Protein AF-A0A7W0RYK3-F1 (afdb_monomer)

Radius of gyration: 14.9 Å; Cα contacts (8 Å, |Δi|>4): 61; chains: 1; bounding box: 38×18×36 Å

Foldseek 3Di:
DAAEEEAEEAQQVQDDCVPPVNVVVPDHNVNVVVVVVVVQV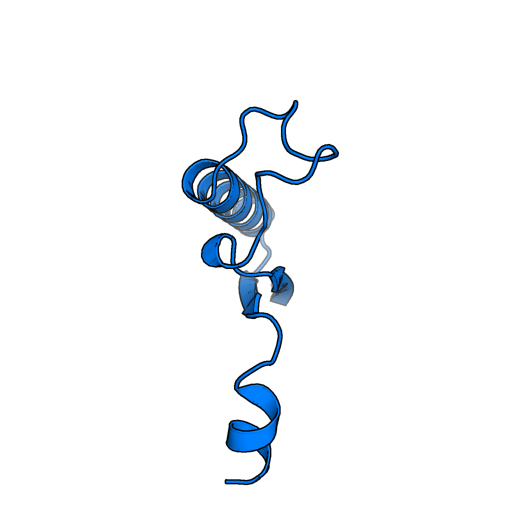VCVVVRHNYDYDHDHPCPCVVVVVVD

pLDDT: mean 92.49, std 6.71, range [60.69, 98.38]

Sequence (67 aa):
MTKTLLLVGLDPGVVDFSDPALAASNLDAAKLQAGLDAAEAELKALGYDASWVLTDRGETAEATVRA

Mean predicted aligned error: 4.21 Å

Structure (mmCIF, N/CA/C/O backbone):
data_AF-A0A7W0RYK3-F1
#
_entry.id   AF-A0A7W0RYK3-F1
#
loop_
_atom_site.group_PDB
_atom_site.id
_atom_site.type_symbol
_atom_site.label_atom_id
_atom_site.label_alt_id
_atom_site.label_comp_id
_atom_site.label_asym_id
_atom_site.label_entity_id
_atom_site.label_seq_id
_atom_site.pdbx_PDB_ins_code
_atom_site.Cartn_x
_atom_site.Cartn_y
_atom_site.Cartn_z
_atom_site.occupancy
_atom_site.B_iso_or_equiv
_atom_site.auth_seq_id
_atom_site.auth_comp_id
_atom_site.auth_asym_id
_atom_site.auth_atom_id
_atom_site.pdbx_PDB_model_num
ATOM 1 N N . MET A 1 1 ? -18.372 7.590 16.172 1.00 72.56 1 MET A N 1
ATOM 2 C CA . MET A 1 1 ? -18.468 7.215 14.746 1.00 72.56 1 MET A CA 1
ATOM 3 C C . MET A 1 1 ? -17.046 7.050 14.240 1.00 72.56 1 MET A C 1
ATOM 5 O O . MET A 1 1 ? -16.319 8.035 14.235 1.00 72.56 1 MET A O 1
ATOM 9 N N . THR A 1 2 ? -16.636 5.830 13.907 1.00 88.00 2 THR A N 1
ATOM 10 C CA . THR A 1 2 ? -15.338 5.555 13.268 1.00 88.00 2 THR A CA 1
ATOM 11 C C . THR A 1 2 ? -15.424 5.950 11.796 1.00 88.00 2 THR A C 1
ATOM 13 O O . THR A 1 2 ? -16.451 5.704 11.166 1.00 88.00 2 THR A O 1
ATOM 16 N N . LYS A 1 3 ? -14.395 6.612 11.253 1.00 96.50 3 LYS A N 1
ATOM 17 C CA . LYS A 1 3 ? -14.342 6.972 9.827 1.00 96.50 3 LYS A CA 1
ATOM 18 C C . LYS A 1 3 ? -13.596 5.879 9.065 1.00 96.50 3 LYS A C 1
ATOM 20 O O . LYS A 1 3 ? -12.477 5.539 9.446 1.00 96.50 3 LYS A O 1
ATOM 25 N N . THR A 1 4 ? -14.202 5.377 7.997 1.00 97.81 4 THR A N 1
ATOM 26 C CA . THR A 1 4 ? -13.563 4.424 7.083 1.00 97.81 4 THR A CA 1
ATOM 27 C C . THR A 1 4 ? -12.636 5.162 6.122 1.00 97.81 4 THR A C 1
ATOM 29 O O . THR A 1 4 ? -13.021 6.190 5.559 1.00 97.81 4 THR A O 1
ATOM 32 N N . LEU A 1 5 ? -11.418 4.649 5.951 1.00 97.62 5 LEU A N 1
ATOM 33 C CA . LEU A 1 5 ? -10.413 5.154 5.022 1.00 97.62 5 LEU A CA 1
ATOM 34 C C . LEU A 1 5 ? -10.004 4.036 4.061 1.00 97.62 5 LEU A C 1
ATOM 36 O O . LEU A 1 5 ? -9.551 2.976 4.486 1.00 97.62 5 LEU A O 1
ATOM 40 N N . LEU A 1 6 ? -10.133 4.304 2.765 1.00 97.62 6 LEU A N 1
ATOM 41 C CA . LEU A 1 6 ? -9.611 3.438 1.716 1.00 97.62 6 LEU A CA 1
ATOM 42 C C . LEU A 1 6 ? -8.357 4.084 1.136 1.00 97.62 6 LEU A C 1
ATOM 44 O O . LEU A 1 6 ? -8.429 5.173 0.562 1.00 97.62 6 LEU A O 1
ATOM 48 N N . LEU A 1 7 ? -7.216 3.429 1.309 1.00 96.62 7 LEU A N 1
ATOM 49 C CA . LEU A 1 7 ? -5.948 3.857 0.736 1.00 96.62 7 LEU A CA 1
ATOM 50 C C . LEU A 1 7 ? -5.759 3.119 -0.587 1.00 96.62 7 LEU A 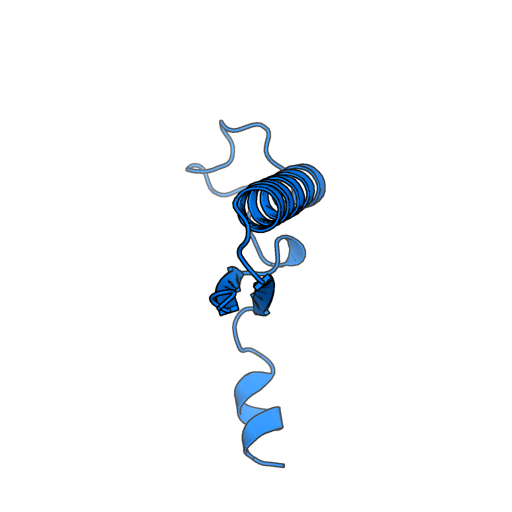C 1
ATOM 52 O O . LEU A 1 7 ? -5.778 1.893 -0.617 1.00 96.62 7 LEU A O 1
ATOM 56 N N . VAL A 1 8 ? -5.601 3.854 -1.684 1.00 95.38 8 VAL A N 1
ATOM 57 C CA . VAL A 1 8 ? -5.426 3.267 -3.019 1.00 95.38 8 VAL A CA 1
ATOM 58 C C . VAL A 1 8 ? -3.991 3.498 -3.467 1.00 95.38 8 VAL A C 1
ATOM 60 O O . VAL A 1 8 ? -3.509 4.631 -3.441 1.00 95.38 8 VAL A O 1
ATOM 63 N N . GLY A 1 9 ? -3.312 2.428 -3.867 1.00 93.81 9 GLY A N 1
ATOM 64 C CA . GLY A 1 9 ? -1.914 2.469 -4.284 1.00 93.81 9 GLY A CA 1
ATOM 65 C C . GLY A 1 9 ? -1.566 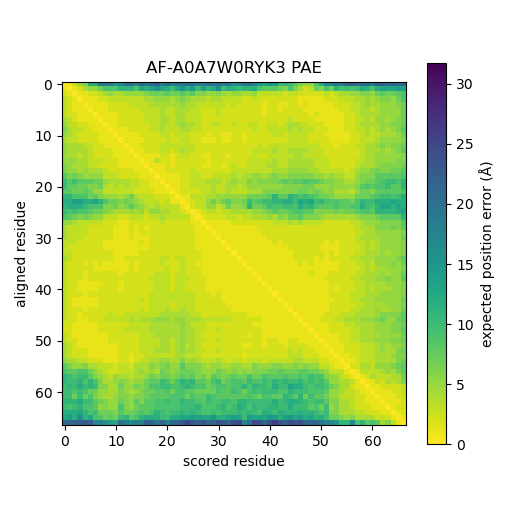1.357 -5.265 1.00 93.81 9 GLY A C 1
ATOM 66 O O . GLY A 1 9 ? -2.417 0.549 -5.637 1.00 93.81 9 GLY A O 1
ATOM 67 N N . LEU A 1 10 ? -0.304 1.327 -5.686 1.00 93.94 10 LEU A N 1
ATOM 68 C CA . LEU A 1 10 ? 0.245 0.232 -6.482 1.00 93.94 10 LEU A CA 1
ATOM 69 C C . LEU A 1 10 ? 0.724 -0.899 -5.572 1.00 93.94 10 LEU A C 1
ATOM 71 O O . LEU A 1 10 ? 1.293 -0.643 -4.511 1.00 93.94 10 LEU A O 1
ATOM 75 N N . ASP A 1 11 ? 0.533 -2.134 -6.021 1.00 94.50 11 ASP A N 1
ATOM 76 C CA . ASP A 1 11 ? 1.142 -3.313 -5.417 1.00 94.50 11 ASP A CA 1
ATOM 77 C C . ASP A 1 11 ? 2.679 -3.180 -5.446 1.00 94.50 11 ASP A C 1
ATOM 79 O O . ASP A 1 11 ? 3.256 -2.916 -6.510 1.00 94.50 11 ASP A O 1
ATOM 83 N N . PRO A 1 12 ? 3.379 -3.358 -4.310 1.00 95.62 12 PRO A N 1
ATOM 84 C CA . PRO A 1 12 ? 4.838 -3.323 -4.267 1.00 95.62 12 PRO A CA 1
ATOM 85 C C . PRO A 1 12 ? 5.528 -4.259 -5.267 1.00 95.62 12 PRO A C 1
ATOM 87 O O .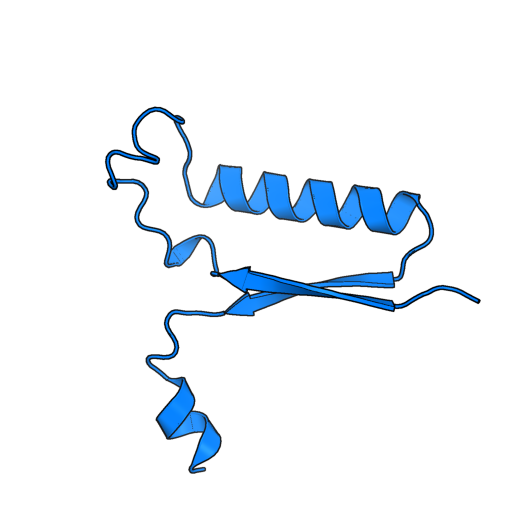 PRO A 1 12 ? 6.637 -3.964 -5.707 1.00 95.62 12 PRO A O 1
ATOM 90 N N . GLY A 1 13 ? 4.889 -5.364 -5.651 1.00 94.50 13 GLY A N 1
ATOM 91 C CA . GLY A 1 13 ? 5.386 -6.321 -6.634 1.00 94.50 13 GLY A CA 1
ATOM 92 C C . GLY A 1 13 ? 5.445 -5.793 -8.070 1.00 94.50 13 GLY A C 1
ATOM 93 O O . GLY A 1 13 ? 6.183 -6.357 -8.875 1.00 94.50 13 GLY A O 1
ATOM 94 N N . VAL A 1 14 ? 4.726 -4.711 -8.405 1.00 93.88 14 VAL A N 1
ATOM 95 C CA . VAL A 1 14 ? 4.751 -4.095 -9.753 1.00 93.88 14 VAL A CA 1
ATOM 96 C C . VAL A 1 14 ? 5.603 -2.820 -9.836 1.00 93.88 14 VAL A C 1
ATOM 98 O O . VAL A 1 14 ? 5.685 -2.180 -10.898 1.00 93.88 14 VAL A O 1
ATOM 101 N N . VAL A 1 15 ? 6.230 -2.431 -8.722 1.00 92.69 15 VAL A N 1
ATOM 102 C CA . VAL A 1 15 ? 7.129 -1.275 -8.630 1.00 92.69 15 VAL A CA 1
ATOM 103 C C . VAL A 1 15 ? 8.496 -1.629 -9.217 1.00 92.69 15 VAL A C 1
ATOM 105 O O . VAL A 1 15 ? 9.077 -2.666 -8.906 1.00 92.69 15 VAL A O 1
ATOM 108 N N . ASP A 1 16 ? 9.031 -0.740 -10.054 1.00 92.69 16 ASP A N 1
ATOM 109 C CA . ASP A 1 16 ? 10.381 -0.881 -10.600 1.00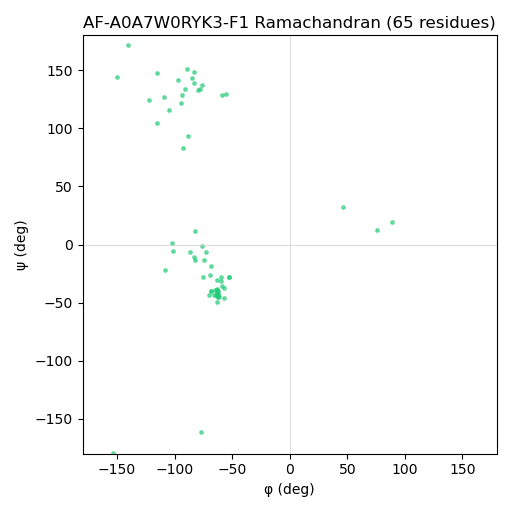 92.69 16 ASP A CA 1
ATOM 110 C C . ASP A 1 16 ? 11.411 -0.240 -9.659 1.00 92.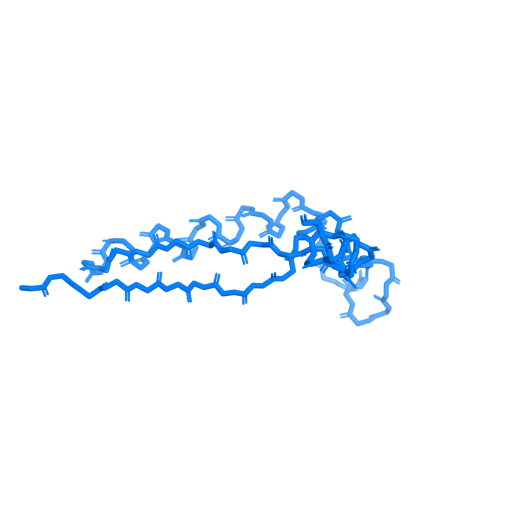69 16 ASP A C 1
ATOM 112 O O . ASP A 1 16 ? 11.693 0.954 -9.733 1.00 92.69 16 ASP A O 1
ATOM 116 N N . PHE A 1 17 ? 11.985 -1.041 -8.762 1.00 92.75 17 PHE A N 1
ATOM 117 C CA . PHE A 1 17 ? 13.026 -0.581 -7.834 1.00 92.75 17 PHE A CA 1
ATOM 118 C C . PHE A 1 17 ? 14.388 -0.335 -8.499 1.00 92.75 17 PHE A C 1
ATOM 120 O O . PHE A 1 17 ? 15.302 0.159 -7.840 1.00 92.75 17 PHE A O 1
ATOM 127 N N . SER A 1 18 ? 14.544 -0.672 -9.784 1.00 92.06 18 SER A N 1
ATOM 128 C CA . SER A 1 18 ? 15.744 -0.327 -10.550 1.00 92.06 18 SER A CA 1
ATOM 129 C C . SER A 1 18 ? 15.705 1.098 -11.108 1.00 92.06 18 SER A C 1
ATOM 131 O O . SER A 1 18 ? 16.742 1.602 -11.547 1.00 92.06 18 SER A O 1
ATOM 133 N N . ASP A 1 19 ? 14.545 1.768 -11.046 1.00 92.00 19 ASP A N 1
ATOM 134 C CA . ASP A 1 19 ? 14.404 3.164 -11.445 1.00 92.00 19 ASP A CA 1
ATOM 135 C C . ASP A 1 19 ? 15.411 4.038 -10.668 1.00 92.00 19 ASP A C 1
ATOM 137 O O . ASP A 1 19 ? 15.474 3.949 -9.436 1.00 92.00 19 ASP A O 1
ATOM 141 N N . PRO A 1 20 ? 16.200 4.901 -11.339 1.00 91.12 20 PRO A N 1
ATOM 142 C CA . PRO A 1 20 ? 17.184 5.758 -10.679 1.00 91.12 20 PRO A CA 1
ATOM 143 C C . PRO A 1 20 ? 16.625 6.605 -9.526 1.00 91.12 20 PRO A C 1
ATOM 145 O O . PRO A 1 20 ? 17.368 6.925 -8.596 1.00 91.12 20 PRO A O 1
ATOM 148 N N . ALA A 1 21 ? 15.336 6.957 -9.557 1.00 88.88 21 ALA A N 1
ATOM 149 C CA . ALA A 1 21 ? 14.669 7.692 -8.488 1.00 88.88 21 ALA A CA 1
ATOM 150 C C . ALA A 1 21 ? 14.498 6.867 -7.199 1.00 88.88 21 ALA A C 1
ATOM 152 O O . ALA A 1 21 ? 14.431 7.445 -6.114 1.00 88.88 21 ALA A O 1
ATOM 153 N N . LEU A 1 22 ? 14.447 5.535 -7.304 1.00 88.44 22 LEU A N 1
ATOM 154 C CA . LEU A 1 22 ? 14.266 4.596 -6.187 1.00 88.44 22 LEU A CA 1
ATOM 155 C C . LEU A 1 22 ? 15.539 3.806 -5.853 1.00 88.44 22 LEU A C 1
ATOM 157 O O . LEU A 1 22 ? 15.707 3.339 -4.726 1.00 88.44 22 LEU A O 1
ATOM 161 N N . ALA A 1 23 ? 16.471 3.688 -6.799 1.00 86.62 23 ALA A N 1
ATOM 162 C CA . ALA A 1 23 ? 17.694 2.904 -6.644 1.00 86.62 23 ALA A CA 1
ATOM 163 C C . ALA A 1 23 ? 18.572 3.384 -5.471 1.00 86.62 23 ALA A C 1
ATOM 165 O O . ALA A 1 23 ? 19.237 2.583 -4.813 1.00 86.62 23 ALA A O 1
ATOM 166 N N . ALA A 1 24 ? 18.547 4.685 -5.157 1.00 86.75 24 ALA A N 1
ATOM 167 C CA . ALA A 1 24 ? 19.276 5.254 -4.019 1.00 86.75 24 ALA A CA 1
ATOM 168 C C . ALA A 1 24 ? 18.633 4.939 -2.651 1.00 86.75 24 ALA A C 1
ATOM 170 O O . ALA A 1 24 ? 19.260 5.153 -1.613 1.00 86.75 24 ALA A O 1
ATOM 171 N N . SER A 1 25 ? 17.391 4.446 -2.627 1.00 83.12 25 SER A N 1
ATOM 172 C CA . SER A 1 25 ? 16.576 4.299 -1.415 1.00 83.12 25 SER A CA 1
ATOM 173 C C . SER A 1 25 ? 16.802 2.985 -0.658 1.00 83.12 25 SER A C 1
ATOM 175 O O . SER A 1 25 ? 16.224 2.809 0.413 1.00 83.12 25 SER A O 1
ATOM 177 N N . ASN A 1 26 ? 17.592 2.043 -1.199 1.00 86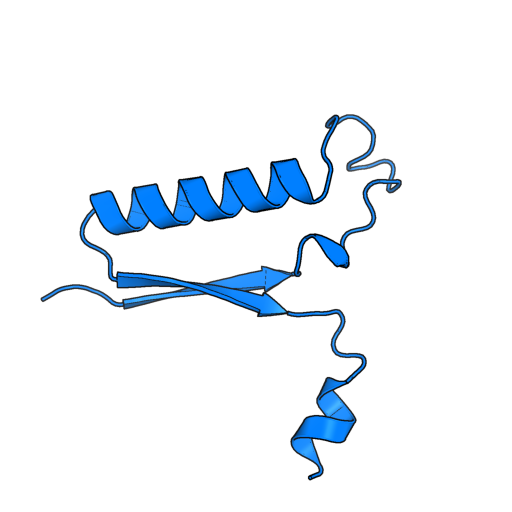.56 26 ASN A N 1
ATOM 178 C CA . ASN A 1 26 ? 17.701 0.659 -0.696 1.00 86.56 26 ASN A CA 1
ATOM 179 C C . ASN A 1 26 ? 16.319 0.022 -0.410 1.00 86.56 26 ASN A C 1
ATOM 181 O O . ASN A 1 26 ? 16.158 -0.765 0.532 1.00 86.56 26 ASN A O 1
ATOM 185 N N . LEU A 1 27 ? 15.310 0.415 -1.193 1.00 92.56 27 LEU A N 1
ATOM 186 C CA . LEU A 1 27 ? 13.958 -0.115 -1.111 1.00 92.56 27 LEU A CA 1
ATOM 187 C C . LEU A 1 27 ? 13.871 -1.417 -1.904 1.00 92.56 27 LEU A C 1
ATOM 189 O O . LEU A 1 27 ? 14.521 -1.590 -2.930 1.00 92.56 27 LEU A O 1
ATOM 193 N N . ASP A 1 28 ? 13.017 -2.306 -1.427 1.00 95.19 28 ASP A N 1
ATOM 194 C CA . ASP A 1 28 ? 12.556 -3.484 -2.144 1.00 95.19 28 ASP A CA 1
ATOM 195 C C . ASP A 1 28 ? 11.061 -3.667 -1.843 1.00 95.19 28 ASP A C 1
ATOM 197 O O . ASP A 1 28 ? 10.497 -2.964 -0.993 1.00 95.19 28 ASP A O 1
ATOM 201 N N . ALA A 1 29 ? 10.411 -4.601 -2.539 1.00 95.94 29 ALA A N 1
ATOM 202 C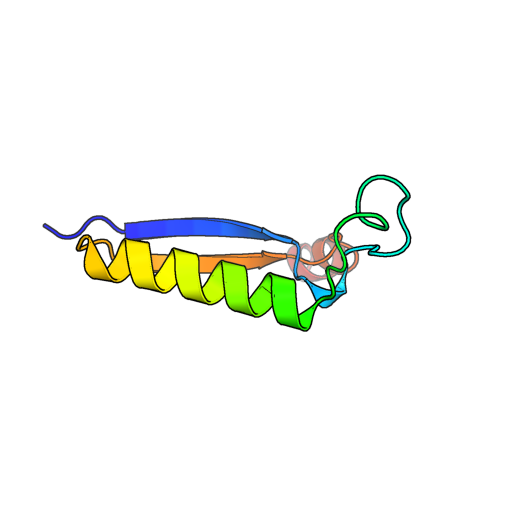 CA . ALA A 1 29 ? 8.979 -4.845 -2.381 1.00 95.94 29 ALA A CA 1
ATOM 203 C C . ALA A 1 29 ? 8.595 -5.178 -0.929 1.00 95.94 29 ALA A C 1
ATOM 205 O O . ALA A 1 29 ? 7.565 -4.714 -0.445 1.00 95.94 29 ALA A O 1
ATOM 206 N N . ALA A 1 30 ? 9.437 -5.928 -0.209 1.00 96.75 30 ALA A N 1
ATOM 207 C CA . ALA A 1 30 ? 9.163 -6.331 1.168 1.00 96.75 30 ALA A CA 1
ATOM 208 C C . ALA A 1 30 ? 9.249 -5.144 2.139 1.00 96.75 30 ALA A C 1
ATOM 210 O O . ALA A 1 30 ? 8.377 -4.980 2.991 1.00 96.75 30 ALA A O 1
ATOM 211 N N . LYS A 1 31 ? 10.263 -4.284 1.996 1.00 96.25 31 LYS A N 1
ATOM 212 C CA . LYS A 1 31 ? 10.389 -3.051 2.788 1.00 96.25 31 LYS A CA 1
ATOM 213 C C . LYS A 1 31 ? 9.265 -2.070 2.490 1.00 96.25 31 LYS A C 1
ATOM 215 O O . LYS A 1 31 ? 8.771 -1.429 3.415 1.00 96.25 31 LYS A O 1
ATOM 220 N N . LEU A 1 32 ? 8.861 -1.956 1.223 1.00 96.06 32 LEU A N 1
ATOM 221 C CA . LEU A 1 32 ? 7.729 -1.118 0.848 1.00 96.06 32 LEU A CA 1
ATOM 222 C C . LEU A 1 32 ? 6.442 -1.639 1.493 1.00 96.06 32 LEU A C 1
ATOM 224 O O . LEU A 1 32 ? 5.769 -0.866 2.168 1.00 96.06 32 LEU A O 1
ATOM 228 N N . GLN A 1 33 ? 6.154 -2.940 1.377 1.00 97.69 33 GLN A N 1
ATOM 229 C CA . GLN A 1 33 ? 4.984 -3.554 2.010 1.00 97.69 33 GLN A CA 1
ATOM 230 C C . GLN A 1 33 ? 4.978 -3.336 3.528 1.00 97.69 33 GLN A C 1
ATOM 232 O O . GLN A 1 33 ? 3.976 -2.885 4.074 1.00 97.69 33 GLN A O 1
ATOM 237 N N . ALA A 1 34 ? 6.113 -3.547 4.201 1.00 97.81 34 ALA A N 1
ATOM 238 C CA . ALA A 1 34 ? 6.225 -3.308 5.639 1.00 97.81 34 ALA A CA 1
ATOM 239 C C . ALA A 1 34 ? 5.918 -1.847 6.027 1.00 97.81 34 ALA A C 1
ATOM 241 O O . ALA A 1 34 ? 5.321 -1.596 7.073 1.00 97.81 34 ALA A O 1
ATOM 242 N N . GLY A 1 35 ? 6.296 -0.879 5.186 1.00 96.25 35 GLY A N 1
ATOM 243 C CA . GLY A 1 35 ? 5.946 0.530 5.377 1.00 96.25 35 GLY A CA 1
ATOM 244 C C . GLY A 1 35 ? 4.450 0.812 5.197 1.00 96.25 35 GLY A C 1
ATOM 245 O O . GLY A 1 35 ? 3.876 1.569 5.980 1.00 96.25 35 GLY A O 1
ATOM 246 N N . LEU A 1 36 ? 3.807 0.183 4.206 1.00 97.69 36 LEU A N 1
ATOM 247 C CA . LEU A 1 36 ? 2.358 0.290 3.986 1.00 97.69 36 LEU A CA 1
ATOM 248 C C . LEU A 1 36 ? 1.569 -0.293 5.168 1.00 97.69 36 LEU A C 1
ATOM 250 O O . LEU A 1 36 ? 0.630 0.348 5.648 1.00 97.69 36 LEU A O 1
ATOM 254 N N . ASP A 1 37 ? 1.993 -1.454 5.672 1.00 98.06 37 ASP A N 1
ATOM 255 C CA . ASP A 1 37 ? 1.389 -2.125 6.827 1.00 98.06 37 ASP A CA 1
ATOM 256 C C . ASP A 1 37 ? 1.526 -1.273 8.098 1.00 98.06 37 ASP A C 1
ATOM 258 O O . ASP A 1 37 ? 0.570 -1.121 8.863 1.00 98.06 37 ASP A O 1
ATOM 262 N N . ALA A 1 38 ? 2.702 -0.669 8.311 1.00 98.25 38 ALA A N 1
ATOM 263 C CA . ALA A 1 38 ? 2.942 0.230 9.436 1.00 98.25 38 ALA A CA 1
ATOM 264 C C . ALA A 1 38 ? 2.040 1.473 9.372 1.00 98.25 38 ALA A C 1
ATOM 266 O O . ALA A 1 38 ? 1.401 1.817 10.366 1.00 98.25 38 ALA A O 1
ATOM 267 N N . ALA A 1 39 ? 1.918 2.103 8.200 1.00 97.00 39 ALA A N 1
ATOM 268 C CA . ALA A 1 39 ? 1.041 3.257 8.010 1.00 97.00 39 ALA A CA 1
ATOM 269 C C . ALA A 1 39 ? -0.445 2.908 8.228 1.00 97.00 39 ALA A C 1
ATOM 271 O O . ALA A 1 39 ? -1.184 3.681 8.842 1.00 97.00 39 ALA A O 1
ATOM 272 N N . GLU A 1 40 ? -0.895 1.733 7.773 1.00 98.19 40 GLU A N 1
ATOM 273 C CA . GLU A 1 40 ? -2.257 1.254 8.041 1.00 98.19 40 GLU A CA 1
ATOM 274 C C . GLU A 1 40 ? -2.488 1.045 9.545 1.00 98.19 40 GLU A C 1
ATOM 276 O O . GLU A 1 40 ? -3.512 1.473 10.087 1.00 98.19 40 GLU A O 1
ATOM 281 N N . ALA A 1 41 ? -1.526 0.429 10.239 1.00 98.31 41 ALA A N 1
ATOM 282 C CA . ALA A 1 41 ? -1.590 0.214 11.680 1.00 98.31 41 ALA A CA 1
ATOM 283 C C . ALA A 1 41 ? -1.631 1.536 12.465 1.00 98.31 41 ALA A C 1
ATOM 285 O O . ALA A 1 41 ? -2.409 1.657 13.413 1.00 98.31 41 ALA A O 1
ATOM 286 N N . GLU A 1 42 ? -0.858 2.545 12.054 1.00 98.38 42 GLU A N 1
ATOM 287 C CA . GLU A 1 42 ? -0.894 3.886 12.647 1.00 98.38 42 GLU A CA 1
ATOM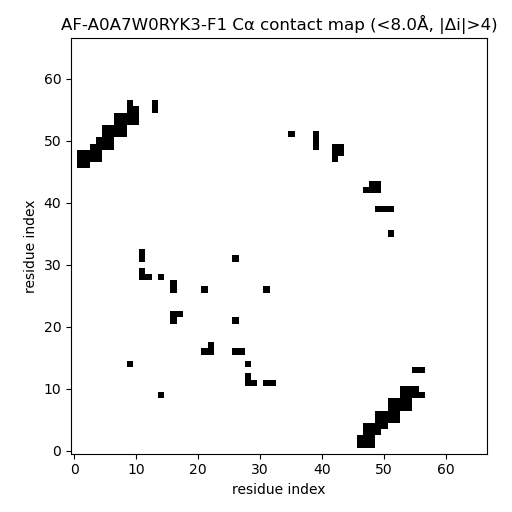 288 C C . GLU A 1 42 ? -2.272 4.543 12.490 1.00 98.38 42 GLU A C 1
ATOM 290 O O . GLU A 1 42 ? -2.828 5.067 13.458 1.00 98.38 42 GLU A O 1
ATOM 295 N N . LEU A 1 43 ? -2.883 4.459 11.304 1.00 98.00 43 LEU A N 1
ATOM 296 C CA . LEU A 1 43 ? -4.238 4.975 11.080 1.00 98.00 43 LEU A CA 1
ATOM 297 C C . LEU A 1 43 ? -5.277 4.242 11.937 1.00 98.00 43 LEU A C 1
ATOM 299 O O . LEU A 1 43 ? -6.154 4.876 12.531 1.00 98.00 43 LEU A O 1
ATOM 303 N N . LYS A 1 44 ? -5.157 2.918 12.064 1.00 97.88 44 LYS A N 1
ATOM 304 C CA . LYS A 1 44 ? -6.019 2.127 12.952 1.00 97.88 44 LYS A CA 1
ATOM 305 C C . LYS A 1 44 ? -5.854 2.534 14.416 1.00 97.88 44 LYS A C 1
ATOM 307 O O . LYS A 1 44 ? -6.852 2.694 15.118 1.00 97.88 44 LYS A O 1
ATOM 312 N N . ALA A 1 45 ? -4.625 2.784 14.865 1.00 98.12 45 ALA A N 1
ATOM 313 C CA . ALA A 1 45 ? -4.344 3.264 16.219 1.00 98.12 45 ALA A CA 1
ATOM 314 C C . ALA A 1 45 ? -4.943 4.656 16.495 1.00 98.12 45 ALA A C 1
ATOM 316 O O . ALA A 1 45 ? -5.352 4.939 17.621 1.00 98.12 45 ALA A O 1
ATOM 317 N N . LEU A 1 46 ? -5.065 5.503 15.468 1.00 97.69 46 LEU A N 1
ATOM 318 C CA . LEU A 1 46 ? -5.748 6.802 15.543 1.00 97.69 46 LEU A CA 1
ATOM 319 C C . LEU A 1 46 ? -7.286 6.696 15.542 1.00 97.69 46 LEU A C 1
ATOM 321 O O . LEU A 1 46 ? -7.971 7.715 15.650 1.00 97.69 46 LEU A O 1
ATOM 325 N N . GLY A 1 47 ? -7.841 5.486 15.445 1.00 97.94 47 GLY A N 1
ATOM 326 C CA . GLY A 1 47 ? -9.280 5.236 15.487 1.00 97.94 47 GLY A CA 1
ATOM 327 C C . GLY A 1 47 ? -9.971 5.296 14.126 1.00 97.94 47 GLY A C 1
ATOM 328 O O . GLY A 1 47 ? -11.189 5.474 14.087 1.00 97.94 47 GLY A O 1
ATOM 329 N N . TYR A 1 48 ? -9.227 5.162 13.024 1.00 98.38 48 TYR A N 1
ATOM 330 C CA . TYR A 1 48 ? -9.790 4.963 11.687 1.00 98.38 48 TYR A CA 1
ATOM 331 C C . TYR A 1 48 ? -9.996 3.477 11.382 1.00 98.38 48 TYR A C 1
ATOM 333 O O . TYR A 1 48 ? -9.252 2.621 11.850 1.00 98.38 48 TYR A O 1
ATOM 341 N N . ASP A 1 49 ? -10.979 3.177 10.538 1.00 97.75 49 ASP A N 1
ATOM 342 C CA . ASP A 1 49 ? -11.097 1.870 9.888 1.00 97.75 49 ASP A CA 1
ATOM 343 C C . ASP A 1 49 ? -10.390 1.952 8.530 1.00 97.75 49 ASP A C 1
ATOM 345 O O . ASP A 1 49 ? -10.995 2.316 7.521 1.00 97.75 49 ASP A O 1
ATOM 349 N N . ALA A 1 50 ? -9.067 1.781 8.552 1.00 98.19 50 ALA A N 1
ATOM 350 C CA . ALA A 1 50 ? -8.199 1.951 7.390 1.00 98.19 50 ALA A CA 1
ATOM 351 C C . ALA A 1 50 ? -7.894 0.614 6.704 1.00 98.19 50 ALA A C 1
ATOM 353 O O . ALA A 1 50 ? -7.675 -0.393 7.375 1.00 98.19 50 ALA A O 1
ATOM 354 N N . SER A 1 51 ? -7.841 0.618 5.374 1.00 97.81 51 SER A N 1
ATOM 355 C CA . SER A 1 51 ? -7.414 -0.537 4.579 1.00 97.81 51 SER A CA 1
ATOM 356 C C . SER A 1 51 ? -6.759 -0.105 3.272 1.00 97.81 51 SER A C 1
ATOM 358 O O . SER A 1 51 ? -7.177 0.886 2.661 1.00 97.81 51 SER A O 1
ATOM 360 N N . TRP A 1 52 ? -5.749 -0.856 2.841 1.00 97.62 52 TRP A N 1
ATOM 361 C CA . TRP A 1 52 ? -5.173 -0.724 1.507 1.00 97.62 52 TRP A CA 1
ATOM 362 C C . TRP A 1 52 ? -5.957 -1.503 0.447 1.00 97.62 52 TRP A C 1
ATOM 364 O O . TRP A 1 52 ? -6.333 -2.658 0.634 1.00 97.62 52 TRP A O 1
ATOM 374 N N . VAL A 1 53 ? -6.124 -0.875 -0.715 1.00 95.31 53 VAL A N 1
ATOM 375 C CA . VAL A 1 53 ? -6.434 -1.523 -1.989 1.00 95.31 53 VAL A CA 1
ATOM 376 C C . VAL A 1 53 ? -5.244 -1.291 -2.902 1.00 95.31 53 VAL A C 1
ATOM 378 O O . VAL A 1 53 ? -5.017 -0.184 -3.399 1.00 95.31 53 VAL A O 1
ATOM 381 N N . LEU A 1 54 ? -4.464 -2.351 -3.077 1.00 94.94 54 LEU A N 1
ATOM 382 C CA . LEU A 1 54 ? -3.301 -2.355 -3.946 1.00 94.94 54 LEU A CA 1
ATOM 383 C C . LEU A 1 54 ? -3.718 -2.808 -5.341 1.00 94.94 54 LEU A C 1
ATOM 385 O O . LEU A 1 54 ? -4.478 -3.762 -5.503 1.00 94.94 54 LEU A O 1
ATOM 389 N N . THR A 1 55 ? -3.246 -2.074 -6.338 1.00 92.12 55 THR A N 1
ATOM 390 C CA . THR A 1 55 ? -3.574 -2.274 -7.749 1.00 92.12 55 THR A CA 1
ATOM 391 C C . THR A 1 55 ? -2.331 -2.685 -8.525 1.00 92.12 55 THR A C 1
ATOM 393 O O . THR A 1 55 ? -1.217 -2.279 -8.195 1.00 92.12 55 THR A O 1
ATOM 396 N N . ASP A 1 56 ? -2.513 -3.500 -9.558 1.00 89.56 56 ASP A N 1
ATOM 397 C CA . ASP A 1 56 ? -1.471 -3.757 -10.548 1.00 89.56 56 ASP A CA 1
ATOM 398 C C . ASP A 1 56 ? -1.366 -2.566 -11.529 1.00 89.56 56 ASP A C 1
ATOM 400 O O . ASP A 1 56 ? -1.836 -1.458 -11.263 1.00 89.56 56 ASP A O 1
ATOM 404 N N . ARG A 1 57 ? -0.751 -2.773 -12.699 1.00 87.56 57 ARG A N 1
ATOM 405 C CA . ARG A 1 57 ? -0.690 -1.754 -13.765 1.00 87.56 57 ARG A CA 1
ATOM 406 C C . ARG A 1 57 ? -1.950 -1.696 -14.642 1.00 87.56 57 ARG A C 1
ATOM 408 O O . ARG A 1 57 ? -1.938 -1.056 -15.690 1.00 87.56 57 ARG A O 1
ATOM 415 N N . GLY A 1 58 ? -3.032 -2.355 -14.233 1.00 85.56 58 GLY A N 1
ATOM 416 C CA . GLY A 1 58 ? -4.297 -2.414 -14.957 1.00 85.56 58 GLY A CA 1
ATOM 417 C C . GLY A 1 58 ? -4.285 -3.348 -16.168 1.00 85.56 58 GLY A C 1
ATOM 418 O O . GLY A 1 58 ? -5.220 -3.316 -16.964 1.00 85.56 58 GLY A O 1
ATOM 419 N N . GLU A 1 59 ? -3.263 -4.195 -16.312 1.00 84.56 59 GLU A N 1
ATOM 420 C CA . GLU A 1 59 ? -3.097 -5.116 -17.448 1.00 84.56 59 GLU A CA 1
ATOM 421 C C . GLU A 1 59 ? -4.269 -6.105 -17.567 1.00 84.56 59 GLU A C 1
ATOM 423 O O . GLU A 1 59 ? -4.622 -6.534 -18.664 1.00 84.56 59 GLU A O 1
ATOM 428 N N . THR A 1 60 ? -4.924 -6.418 -16.444 1.00 81.69 60 THR A N 1
ATOM 429 C CA . THR A 1 60 ? -6.093 -7.310 -16.372 1.00 81.69 60 THR A CA 1
ATOM 430 C C . THR A 1 60 ? -7.431 -6.570 -16.245 1.00 81.69 60 THR A C 1
ATOM 432 O O . THR A 1 60 ? -8.500 -7.191 -16.299 1.00 81.69 60 THR A O 1
ATOM 435 N N . ALA A 1 61 ? -7.405 -5.240 -16.102 1.00 85.12 61 ALA A N 1
ATOM 436 C CA . ALA A 1 61 ? -8.584 -4.451 -15.757 1.00 85.12 61 ALA A CA 1
ATOM 437 C C . ALA A 1 61 ? -9.645 -4.477 -16.866 1.00 85.12 61 ALA A C 1
ATOM 439 O O . ALA A 1 61 ? -10.828 -4.669 -16.586 1.00 85.12 61 ALA A O 1
ATOM 440 N N . GLU A 1 62 ? -9.234 -4.348 -18.131 1.00 86.81 62 GLU A N 1
ATOM 441 C CA . GLU A 1 62 ? -10.172 -4.368 -19.259 1.00 86.81 62 GLU A CA 1
ATOM 442 C C . GLU A 1 62 ? -10.911 -5.709 -19.367 1.00 86.81 62 GLU A C 1
ATOM 444 O O . GLU A 1 62 ? -12.132 -5.728 -19.534 1.00 86.81 62 GLU A O 1
ATOM 449 N N . ALA A 1 63 ? -10.192 -6.829 -19.239 1.00 87.12 63 ALA A N 1
ATOM 450 C CA . ALA A 1 63 ? -10.791 -8.160 -19.294 1.00 87.12 63 ALA A CA 1
ATOM 451 C C . ALA A 1 63 ? -11.786 -8.382 -18.144 1.00 87.12 63 ALA A C 1
ATOM 453 O O . ALA A 1 63 ? -12.850 -8.957 -18.356 1.00 87.12 63 ALA A O 1
ATOM 454 N N . THR A 1 64 ? -11.461 -7.874 -16.953 1.00 84.12 64 THR A N 1
ATOM 455 C CA . THR A 1 64 ? -12.300 -7.997 -15.754 1.00 84.12 64 THR A CA 1
ATOM 456 C C . THR A 1 64 ? -13.597 -7.192 -15.867 1.00 84.12 64 THR A C 1
ATOM 458 O O . THR A 1 64 ? -14.645 -7.676 -15.461 1.00 84.12 64 THR A O 1
ATOM 461 N N . VAL A 1 65 ? -13.557 -5.981 -16.436 1.00 85.38 65 VAL A N 1
ATOM 462 C CA . VAL A 1 65 ? -14.745 -5.109 -16.571 1.00 85.38 65 VAL A CA 1
ATOM 463 C C . VAL A 1 65 ? -15.699 -5.577 -17.674 1.00 85.38 65 VAL A C 1
ATOM 465 O O . VAL A 1 65 ? -16.893 -5.289 -17.621 1.00 85.38 65 VAL A O 1
ATOM 468 N N . ARG A 1 66 ? -15.188 -6.258 -18.704 1.00 84.62 66 ARG A N 1
ATOM 469 C CA . ARG A 1 66 ? -16.005 -6.735 -19.831 1.00 84.62 66 ARG A CA 1
ATOM 470 C C . ARG A 1 66 ? -16.747 -8.050 -19.558 1.00 84.62 66 ARG A C 1
ATOM 472 O O . ARG A 1 66 ? -17.594 -8.402 -20.379 1.00 84.62 66 ARG A O 1
ATOM 479 N N . ALA A 1 67 ? -16.397 -8.772 -18.492 1.00 60.69 67 ALA A N 1
ATOM 480 C CA . ALA A 1 67 ? -17.010 -10.043 -18.095 1.00 60.69 67 ALA A CA 1
ATOM 481 C C . ALA A 1 67 ? -18.348 -9.835 -17.370 1.00 60.69 67 ALA A C 1
ATOM 483 O O . ALA A 1 67 ? -19.255 -10.668 -17.595 1.00 60.69 67 ALA A O 1
#

Secondary structure (DSSP, 8-state):
-PEEEEEEEE-GGG--TTSHHHHTTT--HHHHHHHHHHHHHHHHHTTEEEEEEEE--STTHHHHHH-

Solvent-accessible surface area (backbone atoms only — not comparable to full-atom values): 4115 Å² total; per-residue (Å²): 135,73,51,77,42,82,45,79,48,68,34,46,87,74,57,68,52,79,40,78,91,40,49,82,64,80,57,47,46,67,62,49,47,54,50,54,53,50,54,41,50,54,41,38,74,74,53,33,52,50,45,80,49,67,34,75,93,55,86,60,47,66,67,63,75,76,107

Nearest PDB structures (foldseek):
  7n29-assembly3_D-2  TM=5.152E-01  e=9.902E+00  Homo sapiens